Protein AF-A0A928PBD3-F1 (afdb_monomer_lite)

Radius of gyration: 13.29 Å; chains: 1; bounding box: 26×31×30 Å

Secondary structure (DSSP, 8-state):
-EEEEEEE---HHHH-HHHHTT-TT-HHHHHHHHHTTSTTEEEEEEETTSGGGG--HHHHHT-SEEEEE-SS-GGGS-HHHHHHHHHHHHTT-EEEE-

Structure (mmCIF, N/CA/C/O backbone):
data_AF-A0A928PBD3-F1
#
_entry.id   AF-A0A928PBD3-F1
#
loop_
_atom_site.group_PDB
_atom_site.id
_atom_site.type_symbol
_atom_site.label_atom_id
_atom_site.label_alt_id
_atom_site.label_comp_id
_atom_site.label_asym_id
_atom_site.label_entity_id
_atom_site.label_seq_id
_atom_site.pdbx_PDB_ins_code
_atom_site.Cartn_x
_atom_site.Cartn_y
_atom_site.Cartn_z
_atom_site.occupancy
_atom_site.B_iso_or_equiv
_atom_site.auth_seq_id
_atom_site.auth_comp_id
_atom_site.auth_asym_id
_atom_site.auth_atom_id
_atom_site.pdbx_PDB_model_num
ATOM 1 N N . MET A 1 1 ? -8.899 5.174 15.839 1.00 91.00 1 MET A N 1
ATOM 2 C CA . MET A 1 1 ? -7.800 5.363 14.887 1.00 91.00 1 MET A CA 1
ATOM 3 C C . MET A 1 1 ? -7.996 4.348 13.783 1.00 91.00 1 MET A C 1
ATOM 5 O O . MET A 1 1 ? -7.981 3.163 14.093 1.00 91.00 1 MET A O 1
ATOM 9 N N . ILE A 1 2 ? -8.296 4.797 12.568 1.00 98.38 2 ILE A N 1
ATOM 10 C CA . ILE A 1 2 ? -8.384 3.956 11.373 1.00 98.38 2 ILE A CA 1
ATOM 11 C C . ILE A 1 2 ? -6.962 3.771 10.849 1.00 98.38 2 ILE A C 1
ATOM 13 O O . ILE A 1 2 ? -6.255 4.751 10.633 1.00 98.38 2 ILE A O 1
ATOM 17 N N . ARG A 1 3 ? -6.533 2.526 10.665 1.00 98.81 3 ARG A N 1
ATOM 18 C CA . ARG A 1 3 ? -5.187 2.175 10.205 1.00 98.81 3 ARG A CA 1
ATOM 19 C C . ARG A 1 3 ? -5.219 1.975 8.698 1.00 98.81 3 ARG A C 1
ATOM 21 O O . ARG A 1 3 ? -5.836 1.031 8.206 1.00 98.81 3 ARG A O 1
ATOM 28 N N . VAL A 1 4 ? -4.578 2.873 7.967 1.00 98.88 4 VAL A N 1
ATOM 29 C CA . VAL A 1 4 ? -4.566 2.882 6.505 1.00 98.88 4 VAL A CA 1
ATOM 30 C C . VAL A 1 4 ? -3.201 2.442 5.999 1.00 98.88 4 VAL A C 1
ATOM 32 O O . VAL A 1 4 ? -2.175 2.990 6.401 1.00 98.88 4 VAL A O 1
ATOM 35 N N . LEU A 1 5 ? -3.189 1.483 5.079 1.00 98.88 5 LEU A N 1
ATOM 36 C CA . LEU A 1 5 ? -2.006 1.133 4.305 1.00 98.88 5 LEU A CA 1
ATOM 37 C C . LEU A 1 5 ? -2.133 1.715 2.898 1.00 98.88 5 LEU A C 1
ATOM 39 O O . LEU A 1 5 ? -3.027 1.330 2.149 1.00 98.88 5 LEU A O 1
ATOM 43 N N . VAL A 1 6 ? -1.229 2.615 2.520 1.00 98.88 6 VAL A N 1
ATOM 44 C CA . VAL A 1 6 ? -1.145 3.140 1.153 1.00 98.88 6 VAL A CA 1
ATOM 45 C C . VAL A 1 6 ? -0.078 2.363 0.391 1.00 98.88 6 VAL A C 1
ATOM 47 O O . VAL A 1 6 ? 1.119 2.527 0.629 1.00 98.88 6 VAL A O 1
ATOM 50 N N . TRP A 1 7 ? -0.518 1.503 -0.522 1.00 98.81 7 TRP A N 1
ATOM 51 C CA . TRP A 1 7 ? 0.336 0.706 -1.390 1.00 98.81 7 TRP A CA 1
ATOM 52 C C . TRP A 1 7 ? 0.501 1.372 -2.759 1.00 98.81 7 TRP A C 1
ATOM 54 O O . TRP A 1 7 ? -0.484 1.725 -3.414 1.00 98.81 7 TRP A O 1
ATOM 64 N N . ASN A 1 8 ? 1.744 1.526 -3.208 1.00 98.81 8 ASN A N 1
ATOM 65 C CA . ASN A 1 8 ? 2.077 2.118 -4.503 1.00 98.81 8 ASN A CA 1
ATOM 66 C C . ASN A 1 8 ? 3.059 1.240 -5.280 1.00 98.81 8 ASN A C 1
ATOM 68 O O . ASN A 1 8 ? 4.063 0.785 -4.742 1.00 98.81 8 ASN A O 1
ATOM 72 N N . GLU A 1 9 ? 2.834 1.078 -6.582 1.00 98.56 9 GLU A N 1
ATOM 73 C CA . GLU A 1 9 ? 3.802 0.432 -7.474 1.00 98.56 9 GLU A CA 1
ATOM 74 C C . GLU A 1 9 ? 5.180 1.123 -7.423 1.00 98.56 9 GLU A C 1
ATOM 76 O O . GLU A 1 9 ? 6.205 0.450 -7.453 1.00 98.56 9 GLU A O 1
ATOM 81 N N . PHE A 1 10 ? 5.206 2.456 -7.287 1.00 98.44 10 PHE A N 1
ATOM 82 C CA . PHE A 1 10 ? 6.401 3.289 -7.079 1.00 98.44 10 PHE A CA 1
ATOM 83 C C . PHE A 1 10 ? 7.520 3.115 -8.126 1.00 98.44 10 PHE A C 1
ATOM 85 O O . PHE A 1 10 ? 8.710 3.258 -7.832 1.00 98.44 10 PHE A O 1
ATOM 92 N N . MET A 1 11 ? 7.148 2.809 -9.372 1.00 98.00 11 MET A N 1
ATOM 93 C CA . MET A 1 11 ? 8.102 2.600 -10.467 1.00 98.00 11 MET A CA 1
ATOM 94 C C . MET A 1 11 ? 8.247 3.793 -11.401 1.00 98.00 11 MET A C 1
ATOM 96 O O . MET A 1 11 ? 9.352 4.055 -11.890 1.00 98.00 11 MET A O 1
ATOM 100 N N . HIS A 1 12 ? 7.174 4.546 -11.658 1.00 97.88 12 HIS A N 1
ATOM 101 C CA . HIS A 1 12 ? 7.267 5.732 -12.518 1.00 97.88 12 HIS A CA 1
ATOM 102 C C . HIS A 1 12 ? 8.110 6.812 -11.848 1.00 97.88 12 HIS A C 1
ATOM 104 O O . HIS A 1 12 ? 8.974 7.389 -12.497 1.00 97.88 12 HIS A O 1
ATOM 110 N N . GLU A 1 13 ? 7.931 7.027 -10.548 1.00 97.75 13 GLU A N 1
ATOM 111 C CA . GLU A 1 13 ? 8.659 8.034 -9.769 1.00 97.75 13 GLU A CA 1
ATOM 112 C C . GLU A 1 13 ? 10.160 7.717 -9.655 1.00 97.75 13 GLU A C 1
ATOM 114 O O . GLU A 1 13 ? 10.982 8.620 -9.524 1.00 97.75 13 GLU A O 1
ATOM 119 N N . LYS A 1 14 ? 10.551 6.440 -9.778 1.00 96.00 14 LYS A N 1
ATOM 120 C CA . LYS A 1 14 ? 11.963 6.021 -9.807 1.00 96.00 14 LYS A CA 1
ATOM 121 C C . LYS A 1 14 ? 12.606 6.126 -11.189 1.00 96.00 14 LYS A C 1
ATOM 123 O O . LYS A 1 14 ? 13.824 6.264 -11.280 1.00 96.00 14 LYS A O 1
ATOM 128 N N . THR A 1 15 ? 11.822 6.004 -12.261 1.00 96.88 15 THR A N 1
ATOM 129 C CA . THR A 1 15 ? 12.347 5.810 -13.628 1.00 96.88 15 THR A CA 1
ATOM 130 C C . THR A 1 15 ? 12.073 6.972 -14.580 1.00 96.88 15 THR A C 1
ATOM 132 O O . THR A 1 15 ? 12.719 7.062 -15.625 1.00 96.88 15 THR A O 1
ATOM 135 N N . LYS A 1 16 ? 11.145 7.875 -14.245 1.00 97.38 16 LYS A N 1
ATOM 136 C CA . LYS A 1 16 ? 10.760 9.025 -15.071 1.00 97.38 16 LYS A CA 1
ATOM 137 C C . LYS A 1 16 ? 10.948 10.324 -14.303 1.00 97.38 16 LYS A C 1
ATOM 139 O O . LYS A 1 16 ? 10.173 10.632 -13.400 1.00 97.38 16 LYS A O 1
ATOM 144 N N . GLU A 1 17 ? 11.914 11.127 -14.740 1.00 97.44 17 GLU A N 1
ATOM 145 C CA . GLU A 1 17 ? 12.258 12.390 -14.076 1.00 97.44 17 GLU A CA 1
ATOM 146 C C . GLU A 1 17 ? 11.054 13.332 -13.951 1.00 97.44 17 GLU A C 1
ATOM 148 O O . GLU A 1 17 ? 10.773 13.827 -12.870 1.00 97.44 17 GLU A O 1
ATOM 153 N N . THR A 1 18 ? 10.249 13.473 -15.007 1.00 98.06 18 THR A N 1
ATOM 154 C CA . THR A 1 18 ? 9.055 14.337 -14.987 1.00 98.06 18 THR A CA 1
ATOM 155 C C . THR A 1 18 ? 7.996 13.898 -13.974 1.00 98.06 18 THR A C 1
ATOM 157 O O . THR A 1 18 ? 7.176 14.707 -13.558 1.00 98.06 18 THR A O 1
ATOM 160 N N . VAL A 1 19 ? 7.951 12.610 -13.613 1.00 97.88 19 VAL A N 1
ATOM 161 C CA . VAL A 1 19 ? 7.031 12.108 -12.580 1.00 97.88 19 VAL A CA 1
ATOM 162 C C . VAL A 1 19 ? 7.635 12.343 -11.200 1.00 97.88 19 VAL A C 1
ATOM 164 O O . VAL A 1 19 ? 6.935 12.817 -10.310 1.00 97.88 19 VAL A O 1
ATOM 167 N N . LYS A 1 20 ? 8.9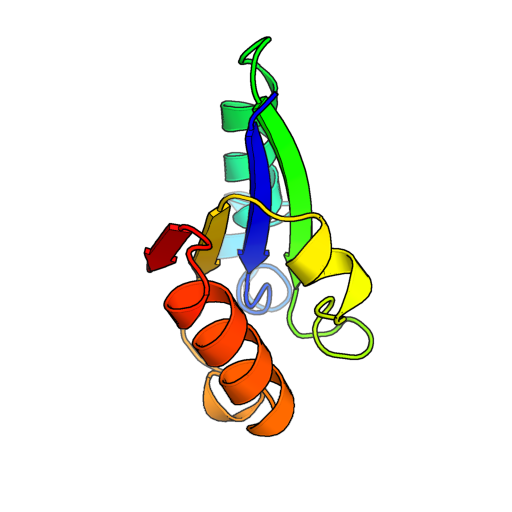36 12.083 -11.041 1.00 97.75 20 LYS A N 1
ATOM 168 C CA . LYS A 1 20 ? 9.684 12.371 -9.814 1.00 97.75 20 LYS A CA 1
ATOM 169 C C . LYS A 1 20 ? 9.646 13.854 -9.435 1.00 97.75 20 LYS A C 1
ATOM 171 O O . LYS A 1 20 ? 9.540 14.177 -8.263 1.00 97.75 20 LYS A O 1
ATOM 176 N N . GLU A 1 21 ? 9.682 14.759 -10.411 1.00 98.19 21 GLU A N 1
ATOM 177 C CA . GLU A 1 21 ? 9.533 16.203 -10.180 1.00 98.19 21 GLU A CA 1
ATOM 178 C C . GLU A 1 21 ? 8.191 16.563 -9.517 1.00 98.19 21 GLU A C 1
ATOM 180 O O . GLU A 1 21 ? 8.122 17.533 -8.765 1.00 98.19 21 GLU A O 1
ATOM 185 N N . ILE A 1 22 ? 7.133 15.786 -9.776 1.00 98.44 22 ILE A N 1
ATOM 186 C CA . ILE A 1 22 ? 5.798 15.986 -9.192 1.00 98.44 22 ILE A CA 1
ATOM 187 C C . ILE A 1 22 ? 5.671 15.240 -7.856 1.00 98.44 22 ILE A C 1
ATOM 189 O O . ILE A 1 22 ? 5.156 15.795 -6.889 1.00 98.44 22 ILE A O 1
ATOM 193 N N . TYR A 1 23 ? 6.144 13.994 -7.804 1.00 98.38 23 TYR A N 1
ATOM 194 C CA . TYR A 1 23 ? 6.087 13.109 -6.640 1.00 98.38 23 TYR A CA 1
ATOM 195 C C . TYR A 1 23 ? 7.500 12.637 -6.268 1.00 98.38 23 TYR A C 1
ATOM 197 O 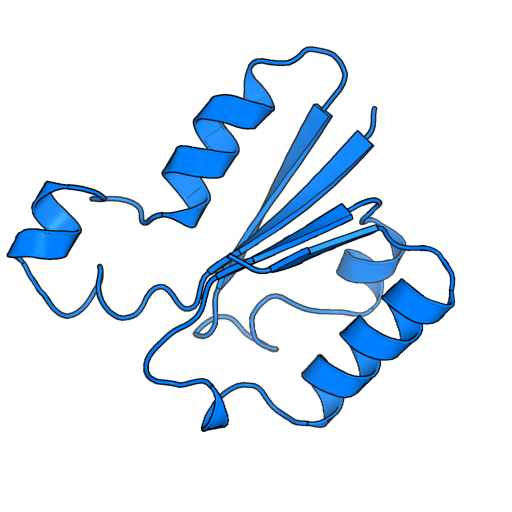O . TYR A 1 23 ? 7.865 11.499 -6.580 1.00 98.38 23 TYR A O 1
ATOM 205 N N . PRO A 1 24 ? 8.312 13.490 -5.615 1.00 97.56 24 PRO A N 1
ATOM 206 C CA . PRO A 1 24 ? 9.723 13.194 -5.348 1.00 97.56 24 PRO A CA 1
ATOM 207 C C . PRO A 1 24 ? 9.914 11.980 -4.441 1.00 97.56 24 PRO A C 1
ATOM 209 O O . PRO A 1 24 ? 10.844 11.200 -4.654 1.00 97.56 24 PRO A O 1
ATOM 212 N N . ASP A 1 25 ? 8.992 11.798 -3.498 1.00 97.62 25 ASP A N 1
ATOM 213 C CA . ASP A 1 25 ? 8.972 10.688 -2.544 1.00 97.62 25 ASP A CA 1
ATOM 214 C C . ASP A 1 25 ? 7.926 9.617 -2.918 1.00 97.62 25 ASP A C 1
ATOM 216 O O . ASP A 1 25 ? 7.803 8.591 -2.258 1.00 97.62 25 ASP A O 1
ATOM 220 N N . GLY A 1 26 ? 7.205 9.816 -4.030 1.00 98.25 26 GLY A N 1
ATOM 221 C CA . GLY A 1 26 ? 6.185 8.904 -4.547 1.00 98.25 26 GLY A CA 1
ATOM 222 C C . GLY A 1 26 ? 4.739 9.277 -4.210 1.00 98.25 26 GLY A C 1
ATOM 223 O O . GLY A 1 26 ? 4.458 10.037 -3.285 1.00 98.25 26 GLY A O 1
ATOM 224 N N . ILE A 1 27 ? 3.794 8.714 -4.972 1.00 98.69 27 ILE A N 1
ATOM 225 C CA . ILE A 1 27 ? 2.353 8.994 -4.811 1.00 98.69 27 ILE A CA 1
ATOM 226 C C . ILE A 1 27 ? 1.849 8.548 -3.428 1.00 98.69 27 ILE A C 1
ATOM 228 O O . ILE A 1 27 ? 1.097 9.276 -2.782 1.00 98.69 27 ILE A O 1
ATOM 232 N N . HIS A 1 28 ? 2.290 7.375 -2.959 1.00 98.69 28 HIS A N 1
ATOM 233 C CA . HIS A 1 28 ? 2.008 6.871 -1.608 1.00 98.69 28 HIS A CA 1
ATOM 234 C C . HIS A 1 28 ? 2.312 7.878 -0.496 1.00 98.69 28 HIS A C 1
ATOM 236 O O . HIS A 1 28 ? 1.463 8.065 0.370 1.00 98.69 28 HIS A O 1
ATOM 242 N N . GLU A 1 29 ? 3.467 8.546 -0.532 1.00 98.69 29 GLU A N 1
ATOM 243 C CA . GLU A 1 29 ? 3.841 9.530 0.489 1.00 98.69 29 GLU A CA 1
ATOM 244 C C . GLU A 1 29 ? 2.978 10.793 0.404 1.00 98.69 29 GLU A C 1
ATOM 246 O O . GLU A 1 29 ? 2.535 11.300 1.429 1.00 98.69 29 GLU A O 1
ATOM 251 N N . ALA A 1 30 ? 2.628 11.254 -0.801 1.00 98.62 30 ALA A N 1
ATOM 252 C CA . ALA A 1 30 ? 1.713 12.389 -0.958 1.00 98.62 30 ALA A CA 1
ATOM 253 C C . ALA A 1 30 ? 0.311 12.097 -0.386 1.00 98.62 30 ALA A C 1
ATOM 25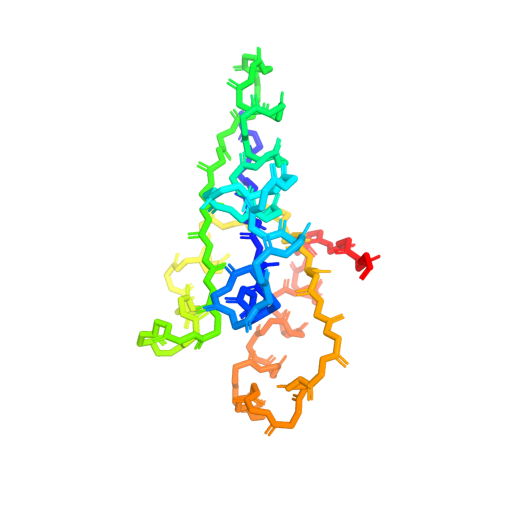5 O O . ALA A 1 30 ? -0.300 12.954 0.257 1.00 98.62 30 ALA A O 1
ATOM 256 N N . ILE A 1 31 ? -0.203 10.880 -0.595 1.00 98.69 31 ILE A N 1
ATOM 257 C CA . ILE A 1 31 ? -1.474 10.435 -0.005 1.00 98.69 31 ILE A CA 1
ATOM 258 C C . ILE A 1 31 ? -1.328 10.284 1.514 1.00 98.69 31 ILE A C 1
ATOM 260 O O . ILE A 1 31 ? -2.203 10.733 2.257 1.00 98.69 31 ILE A O 1
ATOM 264 N N . ALA A 1 32 ? -0.233 9.685 1.985 1.00 98.62 32 ALA A N 1
ATOM 265 C CA . ALA A 1 32 ? 0.012 9.476 3.406 1.00 98.62 32 ALA A CA 1
ATOM 266 C C . ALA A 1 32 ? 0.167 10.792 4.177 1.00 98.62 32 ALA A C 1
ATOM 268 O O . ALA A 1 32 ? -0.398 10.920 5.258 1.00 98.62 32 ALA A O 1
ATOM 269 N N . GLU A 1 33 ? 0.843 11.796 3.611 1.00 98.50 33 GLU A N 1
ATOM 270 C CA . GLU A 1 33 ? 0.973 13.128 4.210 1.00 98.50 33 GLU A CA 1
ATOM 271 C C . GLU A 1 33 ? -0.383 13.835 4.321 1.00 98.50 33 GLU A C 1
ATOM 273 O O . GLU A 1 33 ? -0.648 14.543 5.292 1.00 98.50 33 GLU A O 1
ATOM 278 N N . PHE A 1 34 ? -1.256 13.663 3.326 1.00 98.50 34 PHE A N 1
ATOM 279 C CA . PHE A 1 34 ? -2.607 14.212 3.376 1.00 98.50 34 PHE A CA 1
ATOM 280 C C . PHE A 1 34 ? -3.450 13.530 4.458 1.00 98.50 34 PHE A C 1
ATOM 282 O O . PHE A 1 34 ? -4.006 14.217 5.310 1.00 98.50 34 PHE A O 1
ATOM 289 N N . LEU A 1 35 ? -3.512 12.196 4.450 1.00 98.44 35 LEU A N 1
ATOM 290 C CA . LEU A 1 35 ? -4.322 11.421 5.395 1.00 98.44 35 LEU A CA 1
ATOM 291 C C . LEU A 1 35 ? -3.797 11.508 6.834 1.00 98.44 35 LEU A C 1
ATOM 293 O O . LEU A 1 35 ? -4.586 11.577 7.767 1.00 98.44 35 LEU A O 1
ATOM 297 N N . GLY A 1 36 ? -2.477 11.555 7.023 1.00 97.69 36 GLY A N 1
ATOM 298 C CA . GLY A 1 36 ? -1.839 11.638 8.339 1.00 97.69 36 GLY A CA 1
ATOM 299 C C . GLY A 1 36 ? -2.022 12.980 9.056 1.00 97.69 36 GLY A C 1
ATOM 300 O O . GLY A 1 36 ? -1.542 13.133 10.176 1.00 97.69 36 GLY A O 1
ATOM 301 N N . LYS A 1 37 ? -2.688 13.961 8.428 1.00 98.12 37 LYS A N 1
ATOM 302 C CA . LYS A 1 37 ? -3.117 15.212 9.078 1.00 98.12 37 LYS A CA 1
ATOM 303 C C . LYS A 1 37 ? -4.404 15.043 9.884 1.00 98.12 37 LYS A C 1
ATOM 305 O O . LYS A 1 37 ? -4.709 15.918 10.690 1.00 98.12 37 LYS A O 1
ATOM 310 N N . GLU A 1 38 ? -5.145 13.962 9.661 1.00 98.19 38 GLU A N 1
ATOM 311 C CA . GLU A 1 38 ? -6.374 13.666 10.388 1.00 98.19 38 GLU A CA 1
ATOM 312 C C . GLU A 1 38 ? -6.051 12.946 11.704 1.00 98.19 38 GLU A C 1
ATOM 314 O O . GLU A 1 38 ? -5.376 11.917 11.720 1.00 98.19 38 GLU A O 1
ATOM 319 N N . ASP A 1 39 ? -6.556 13.474 12.822 1.00 97.19 39 ASP A N 1
ATOM 320 C CA . ASP A 1 39 ? -6.248 12.975 14.173 1.00 97.19 39 ASP A CA 1
ATOM 321 C C . ASP A 1 39 ? -6.763 11.548 14.441 1.00 97.19 39 ASP A C 1
ATOM 323 O O . ASP A 1 39 ? -6.392 10.927 15.440 1.00 97.19 39 ASP A O 1
ATOM 327 N N . ASP A 1 40 ? -7.661 11.035 13.600 1.00 98.06 40 ASP A N 1
ATOM 328 C CA . ASP A 1 40 ? -8.268 9.715 13.728 1.00 98.06 40 ASP A CA 1
ATOM 329 C C . ASP A 1 40 ? -7.768 8.695 12.691 1.00 98.06 40 ASP A C 1
ATOM 331 O O . ASP A 1 40 ? -8.279 7.567 12.682 1.00 98.06 40 ASP A O 1
ATOM 335 N N . ILE A 1 41 ? -6.733 9.029 11.908 1.00 98.62 41 ILE A N 1
ATOM 336 C CA . ILE A 1 41 ? -6.106 8.144 10.918 1.00 98.62 41 ILE A CA 1
ATOM 337 C C . ILE A 1 41 ? -4.620 7.912 11.240 1.00 98.62 41 ILE A C 1
ATOM 339 O O . ILE A 1 41 ? -3.832 8.838 11.400 1.00 98.62 41 ILE A O 1
ATOM 343 N N . GLU A 1 42 ? -4.210 6.644 11.266 1.00 98.50 42 GLU A N 1
ATOM 344 C CA . GLU A 1 42 ? -2.803 6.233 11.277 1.00 98.50 42 GLU A CA 1
ATOM 345 C C . GLU A 1 42 ? -2.449 5.669 9.901 1.00 98.50 42 GLU A C 1
ATOM 347 O O . GLU A 1 42 ? -3.126 4.759 9.422 1.00 98.50 42 GLU A O 1
ATOM 352 N N . VAL A 1 43 ? -1.390 6.176 9.267 1.00 98.56 43 VAL A N 1
ATOM 353 C CA . VAL A 1 43 ? -1.010 5.764 7.909 1.00 98.56 43 VAL A CA 1
ATOM 354 C C . VAL A 1 43 ? 0.338 5.057 7.901 1.00 98.56 43 VAL A C 1
ATOM 356 O O . VAL A 1 43 ? 1.299 5.504 8.526 1.00 98.56 43 VAL A O 1
ATOM 359 N N . LYS A 1 44 ? 0.419 3.969 7.137 1.00 98.50 44 LYS A N 1
ATOM 360 C CA . LYS A 1 44 ? 1.667 3.329 6.716 1.00 98.50 44 LYS A CA 1
ATOM 361 C C . LYS A 1 44 ? 1.720 3.279 5.200 1.00 98.50 44 LYS A C 1
ATOM 363 O O . LYS A 1 44 ? 0.684 3.266 4.535 1.00 98.50 44 LYS A O 1
ATOM 368 N N . THR A 1 45 ? 2.926 3.195 4.659 1.00 98.81 45 THR A N 1
ATOM 369 C CA . THR A 1 45 ? 3.139 3.040 3.225 1.00 98.81 45 THR A CA 1
ATOM 370 C C . THR A 1 45 ? 3.873 1.741 2.910 1.00 98.81 45 THR A C 1
ATOM 372 O O . THR A 1 45 ? 4.645 1.226 3.722 1.00 98.81 45 THR A O 1
ATOM 375 N N . ALA A 1 46 ? 3.588 1.187 1.735 1.00 98.56 46 ALA A N 1
ATOM 376 C CA . ALA A 1 46 ? 4.248 0.008 1.189 1.00 98.56 46 ALA A CA 1
ATOM 377 C C . ALA A 1 46 ? 4.393 0.148 -0.331 1.00 98.56 46 ALA A C 1
ATOM 379 O O . ALA A 1 46 ? 3.633 0.881 -0.969 1.00 98.56 46 ALA A O 1
ATOM 380 N N . TYR A 1 47 ? 5.368 -0.540 -0.923 1.00 98.56 47 TYR A N 1
ATOM 381 C CA . TYR A 1 47 ? 5.572 -0.498 -2.371 1.00 98.56 47 TYR A CA 1
ATOM 382 C C . TYR A 1 47 ? 6.172 -1.779 -2.946 1.00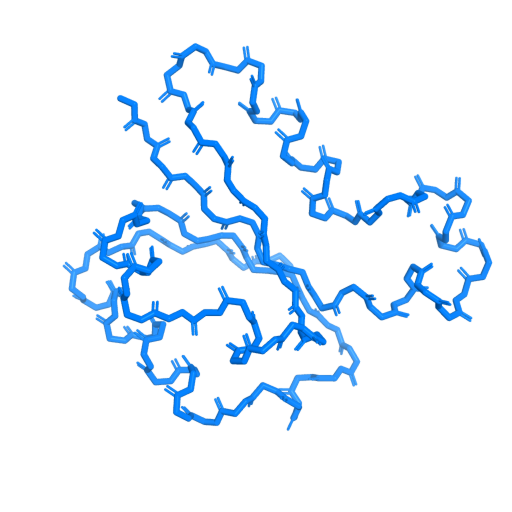 98.56 47 TYR A C 1
ATOM 384 O O . TYR A 1 47 ? 6.779 -2.584 -2.241 1.00 98.56 47 TYR A O 1
ATOM 392 N N . LEU A 1 48 ? 6.006 -1.944 -4.262 1.00 98.44 48 LEU A N 1
ATOM 393 C CA . LEU A 1 48 ? 6.290 -3.179 -4.999 1.00 98.44 48 LEU A CA 1
ATOM 394 C C . LEU A 1 48 ? 7.687 -3.767 -4.744 1.00 98.44 48 LEU A C 1
ATOM 396 O O . LEU A 1 48 ? 7.805 -4.966 -4.515 1.00 98.44 48 LEU A O 1
ATOM 400 N N . ASP A 1 49 ? 8.724 -2.928 -4.761 1.00 97.19 49 ASP A N 1
ATOM 401 C CA . ASP A 1 49 ? 10.126 -3.362 -4.643 1.00 97.19 49 ASP A CA 1
ATOM 402 C C . ASP A 1 49 ? 10.565 -3.727 -3.211 1.00 97.19 49 ASP A C 1
ATOM 404 O O . ASP A 1 49 ? 11.723 -4.093 -2.997 1.00 97.19 49 ASP A O 1
ATOM 408 N N . GLN A 1 50 ? 9.695 -3.588 -2.208 1.00 98.12 50 GLN A N 1
ATOM 409 C CA . GLN A 1 50 ? 10.000 -4.065 -0.858 1.00 98.12 50 GLN A CA 1
ATOM 410 C C . GLN A 1 50 ? 9.930 -5.591 -0.794 1.00 98.12 50 GLN A C 1
ATOM 412 O O . GLN A 1 50 ? 9.288 -6.250 -1.613 1.00 98.12 50 GLN A O 1
ATOM 417 N N . GLU A 1 51 ? 10.558 -6.166 0.232 1.00 97.56 51 GLU A N 1
ATOM 418 C CA . GLU A 1 51 ? 10.369 -7.579 0.549 1.00 97.56 51 GLU A CA 1
ATOM 419 C C . GLU A 1 51 ? 8.870 -7.884 0.703 1.00 97.56 51 GLU A C 1
ATOM 421 O O . GLU A 1 51 ? 8.141 -7.134 1.356 1.00 97.56 51 GLU A O 1
ATOM 426 N N . ASN A 1 52 ? 8.402 -8.955 0.054 1.00 96.94 52 ASN A N 1
ATOM 427 C CA . ASN A 1 52 ? 6.984 -9.329 -0.020 1.00 96.94 52 ASN A CA 1
ATOM 428 C C . ASN A 1 52 ? 6.062 -8.199 -0.529 1.00 96.94 52 ASN A C 1
ATOM 430 O O . ASN A 1 52 ? 4.902 -8.113 -0.134 1.00 96.94 52 ASN A O 1
ATOM 434 N N . CYS A 1 53 ? 6.577 -7.288 -1.363 1.00 98.06 53 CYS A N 1
ATOM 435 C CA . CYS A 1 53 ? 5.872 -6.081 -1.809 1.00 98.06 53 CYS A CA 1
ATOM 436 C C . CYS A 1 53 ? 5.399 -5.182 -0.650 1.00 98.06 53 CYS A C 1
ATOM 438 O O . CYS A 1 53 ? 4.420 -4.452 -0.795 1.00 98.06 53 CYS A O 1
ATOM 440 N N . GLY A 1 54 ? 6.041 -5.278 0.520 1.00 97.94 54 GLY A N 1
ATOM 441 C CA . GLY A 1 54 ? 5.632 -4.582 1.742 1.00 97.94 54 GLY A CA 1
ATOM 442 C C . GLY A 1 54 ? 4.350 -5.135 2.376 1.00 97.94 54 GLY A C 1
ATOM 443 O O . GLY A 1 54 ? 3.818 -4.533 3.307 1.00 97.94 54 GLY A O 1
ATOM 444 N N . ILE A 1 55 ? 3.854 -6.278 1.895 1.00 98.31 55 ILE A N 1
ATOM 445 C CA . ILE A 1 55 ? 2.646 -6.934 2.387 1.00 98.31 55 ILE A CA 1
ATOM 446 C C . ILE A 1 55 ? 3.029 -8.210 3.133 1.00 98.31 55 ILE A C 1
ATOM 448 O O . ILE A 1 55 ? 3.553 -9.166 2.567 1.00 98.31 55 ILE A O 1
ATOM 452 N N . THR A 1 56 ? 2.711 -8.245 4.422 1.00 98.06 56 THR A N 1
ATOM 453 C CA . THR A 1 56 ? 2.757 -9.464 5.235 1.00 98.06 56 THR A CA 1
ATOM 454 C C . THR A 1 56 ? 1.422 -9.666 5.929 1.00 98.06 56 THR A C 1
ATOM 456 O O . THR A 1 56 ? 0.586 -8.759 5.980 1.00 98.06 56 THR A O 1
ATOM 459 N N . LYS A 1 57 ? 1.214 -10.854 6.503 1.00 96.94 57 LYS A N 1
ATOM 460 C CA . LYS A 1 57 ? -0.008 -11.134 7.255 1.00 96.94 57 LYS A CA 1
ATOM 461 C C . LYS A 1 57 ? -0.150 -10.179 8.441 1.00 96.94 57 LYS A C 1
ATOM 463 O O . LYS A 1 57 ? -1.234 -9.678 8.684 1.00 96.94 57 LYS A O 1
ATOM 468 N N . GLU A 1 58 ? 0.941 -9.875 9.136 1.00 97.75 58 GLU A N 1
ATOM 469 C CA . GLU A 1 58 ? 0.949 -8.962 10.281 1.00 97.75 58 GLU A CA 1
ATOM 470 C C . GLU A 1 58 ? 0.562 -7.534 9.879 1.00 97.75 58 GLU A C 1
ATOM 472 O O . GLU A 1 58 ? -0.149 -6.849 10.618 1.00 97.75 58 GLU A O 1
ATOM 477 N N . ILE A 1 59 ? 1.006 -7.082 8.701 1.00 98.06 59 ILE A N 1
ATOM 478 C CA . ILE A 1 59 ? 0.608 -5.782 8.154 1.00 98.06 59 ILE A CA 1
ATOM 479 C C . ILE A 1 59 ? -0.888 -5.780 7.833 1.00 98.06 59 ILE A C 1
ATOM 481 O O . ILE A 1 59 ? -1.590 -4.868 8.266 1.00 98.06 59 ILE A O 1
ATOM 485 N N . LEU A 1 60 ? -1.399 -6.808 7.151 1.00 98.44 60 LEU A N 1
ATOM 486 C CA . LEU A 1 60 ? -2.825 -6.905 6.818 1.00 98.44 60 LEU A CA 1
ATOM 487 C C . LEU A 1 60 ? -3.713 -7.040 8.066 1.00 98.44 60 LEU A C 1
ATOM 489 O O . LEU A 1 60 ? -4.697 -6.322 8.183 1.00 98.44 60 LEU A O 1
ATOM 493 N N . ASP A 1 61 ? -3.323 -7.855 9.051 1.00 97.81 61 ASP A N 1
ATOM 494 C CA . ASP A 1 61 ? -4.024 -8.000 10.339 1.00 97.81 61 ASP A CA 1
ATOM 495 C C . ASP A 1 61 ? -4.087 -6.669 11.122 1.00 97.81 61 ASP A C 1
ATOM 497 O O . ASP A 1 61 ? -4.929 -6.476 12.006 1.00 97.81 61 ASP A O 1
ATOM 501 N N . THR A 1 62 ? -3.170 -5.742 10.821 1.00 97.88 62 THR A N 1
ATOM 502 C CA . THR A 1 62 ? -3.112 -4.409 11.428 1.00 97.88 62 THR A CA 1
ATOM 503 C C . THR A 1 62 ? -3.560 -3.275 10.506 1.00 97.88 62 THR A C 1
ATOM 505 O O . THR A 1 62 ? -3.367 -2.111 10.852 1.00 97.88 62 THR A O 1
ATOM 508 N N . THR A 1 63 ? -4.206 -3.599 9.386 1.00 98.75 63 THR A N 1
ATOM 509 C CA . THR A 1 63 ? -4.731 -2.638 8.412 1.00 98.75 63 THR A CA 1
ATOM 510 C C . THR A 1 63 ? -6.256 -2.687 8.410 1.00 98.75 63 THR A C 1
ATOM 512 O O . THR A 1 63 ? -6.851 -3.748 8.266 1.00 98.75 63 THR A O 1
ATOM 515 N N . ASP A 1 64 ? -6.898 -1.531 8.562 1.00 98.88 64 ASP A N 1
ATOM 516 C CA . ASP A 1 64 ? -8.354 -1.402 8.451 1.00 98.88 64 ASP A CA 1
ATOM 517 C C . ASP A 1 64 ? -8.773 -1.093 7.005 1.00 98.88 64 ASP A C 1
ATOM 519 O O . ASP A 1 64 ? -9.810 -1.570 6.542 1.00 98.88 64 ASP A O 1
ATOM 523 N N . VAL A 1 65 ? -7.961 -0.314 6.277 1.00 98.88 65 VAL A N 1
ATOM 524 C CA . VAL A 1 65 ? -8.181 0.024 4.862 1.00 98.88 65 VAL A CA 1
ATOM 525 C C . VAL A 1 65 ? -6.869 -0.035 4.086 1.00 98.88 65 VAL A C 1
ATOM 527 O O . VAL A 1 65 ? -5.892 0.602 4.477 1.00 98.88 65 VAL A O 1
ATOM 530 N N . ILE A 1 66 ? -6.860 -0.730 2.949 1.00 98.88 66 ILE A N 1
ATOM 531 C CA . ILE A 1 66 ? -5.782 -0.639 1.959 1.00 98.88 66 ILE A CA 1
ATOM 532 C C . ILE A 1 66 ? -6.177 0.308 0.817 1.00 98.88 66 ILE A C 1
ATOM 534 O O . ILE A 1 66 ? -7.280 0.234 0.273 1.00 98.88 66 ILE A O 1
ATOM 538 N N . ILE A 1 67 ? -5.267 1.201 0.439 1.00 98.94 67 ILE A N 1
ATOM 539 C CA . ILE A 1 67 ? -5.354 2.023 -0.771 1.00 98.94 67 ILE A CA 1
ATOM 540 C C . ILE A 1 67 ? -4.310 1.494 -1.745 1.00 98.94 67 ILE A C 1
ATOM 542 O O . ILE A 1 67 ? -3.150 1.355 -1.370 1.00 98.94 67 ILE A O 1
ATOM 546 N N . TRP A 1 68 ? -4.707 1.189 -2.977 1.00 98.88 68 TRP A N 1
ATOM 547 C CA . TRP A 1 68 ? -3.855 0.526 -3.959 1.00 98.88 68 TRP A CA 1
ATOM 548 C C . TRP A 1 68 ? -3.735 1.349 -5.237 1.00 98.88 68 TRP A C 1
ATOM 550 O O . TRP A 1 68 ? -4.734 1.570 -5.922 1.00 98.88 68 TRP A O 1
ATOM 560 N N . TRP A 1 69 ? -2.508 1.734 -5.593 1.00 98.81 69 TRP A N 1
ATOM 561 C CA . TRP A 1 69 ? -2.185 2.333 -6.888 1.00 98.81 69 TRP A CA 1
ATOM 562 C C . TRP A 1 69 ? -1.172 1.475 -7.654 1.00 98.81 69 TRP A C 1
ATOM 564 O O . TRP A 1 69 ? -0.121 1.110 -7.122 1.00 98.81 69 TRP A O 1
ATOM 574 N N . GLY A 1 70 ? -1.459 1.175 -8.922 1.00 97.94 70 GLY A N 1
ATOM 575 C CA . GLY A 1 70 ? -0.529 0.485 -9.820 1.00 97.94 70 GLY A CA 1
ATOM 576 C C . GLY A 1 70 ? -0.793 0.806 -11.287 1.00 97.94 70 GLY A C 1
ATOM 577 O O . GLY A 1 70 ? -1.844 1.348 -11.618 1.00 97.94 70 GLY A O 1
ATOM 578 N N . HIS A 1 71 ? 0.158 0.491 -12.172 1.00 98.12 71 HIS A N 1
ATOM 579 C CA . HIS A 1 71 ? 0.018 0.845 -13.584 1.00 98.12 71 HIS A CA 1
ATOM 580 C C . HIS A 1 71 ? 0.756 -0.087 -14.550 1.00 98.12 71 HIS A C 1
ATOM 582 O O . HIS A 1 71 ? 0.132 -0.640 -15.454 1.00 98.12 71 HIS A O 1
ATOM 588 N N . MET A 1 72 ? 2.084 -0.215 -14.442 1.00 97.38 72 MET A N 1
ATOM 589 C CA . MET A 1 72 ? 2.891 -0.860 -15.489 1.00 97.38 72 MET A CA 1
ATOM 590 C C . MET A 1 72 ? 3.473 -2.220 -15.106 1.00 97.38 72 MET A C 1
ATOM 592 O O . MET A 1 72 ? 3.919 -2.933 -16.002 1.00 97.38 72 MET A O 1
ATOM 596 N N . LEU A 1 73 ? 3.467 -2.583 -13.822 1.00 97.81 73 LEU A N 1
ATOM 597 C CA . LEU A 1 73 ? 4.056 -3.818 -13.296 1.00 97.81 73 LEU A CA 1
ATOM 598 C C . LEU A 1 73 ? 3.051 -4.638 -12.471 1.00 97.81 73 LEU A C 1
ATOM 600 O O . LEU A 1 73 ? 3.419 -5.274 -11.485 1.00 97.81 73 LEU A O 1
ATOM 604 N N . HIS A 1 74 ? 1.778 -4.670 -12.874 1.00 98.00 74 HIS A N 1
ATOM 605 C CA . HIS A 1 74 ? 0.773 -5.511 -12.210 1.00 98.00 74 HIS A CA 1
ATOM 606 C C . HIS A 1 74 ? 1.175 -6.995 -12.164 1.00 98.00 74 HIS A C 1
ATOM 608 O O . HIS A 1 74 ? 0.905 -7.667 -11.176 1.00 98.00 74 HIS A O 1
ATOM 614 N N . ASP A 1 75 ? 1.871 -7.491 -13.193 1.00 97.94 75 ASP A N 1
ATOM 615 C CA . ASP A 1 75 ? 2.375 -8.869 -13.272 1.00 97.94 75 ASP A CA 1
ATOM 616 C C . ASP A 1 75 ? 3.504 -9.175 -12.274 1.00 97.94 75 ASP A C 1
ATOM 618 O O . ASP A 1 75 ? 3.909 -10.328 -12.139 1.00 97.94 75 ASP A O 1
ATOM 622 N N . LYS A 1 76 ? 4.059 -8.152 -11.614 1.00 98.19 76 LYS A N 1
ATOM 623 C CA . LYS A 1 76 ? 5.131 -8.303 -10.622 1.00 98.19 76 LYS A CA 1
ATOM 624 C C . LYS A 1 76 ? 4.628 -8.473 -9.202 1.00 98.19 76 LYS A C 1
ATOM 626 O O . LYS A 1 76 ? 5.430 -8.817 -8.342 1.00 98.19 76 LYS A O 1
ATOM 631 N N . VAL A 1 77 ? 3.339 -8.260 -8.958 1.00 98.31 77 VAL A N 1
ATOM 632 C CA . VAL A 1 77 ? 2.719 -8.575 -7.672 1.00 98.31 77 VAL A CA 1
ATOM 633 C C . VAL A 1 77 ? 2.506 -10.091 -7.631 1.00 98.31 77 VAL A C 1
ATOM 635 O O . VAL A 1 77 ? 1.765 -10.598 -8.473 1.00 98.31 77 VAL A O 1
ATOM 638 N N . PRO A 1 78 ? 3.141 -10.833 -6.707 1.00 98.25 78 PRO A N 1
ATOM 639 C CA . PRO A 1 78 ? 2.970 -12.280 -6.644 1.00 98.25 78 PRO A CA 1
ATOM 640 C C . PRO A 1 78 ? 1.517 -12.669 -6.345 1.00 98.25 78 PRO A C 1
ATOM 642 O O . PRO A 1 78 ? 0.846 -12.016 -5.538 1.00 98.25 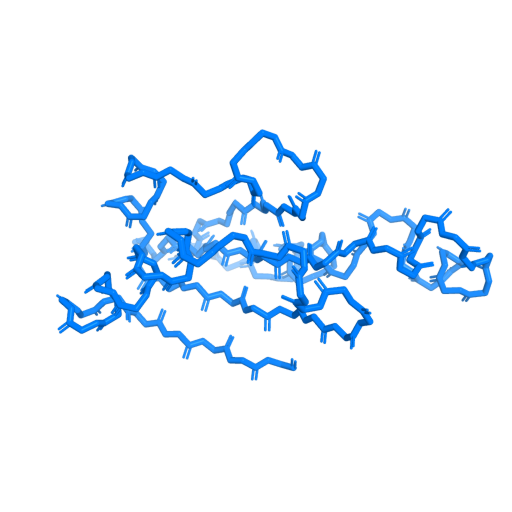78 PRO A O 1
ATOM 645 N N . ASP A 1 79 ? 1.041 -13.755 -6.958 1.00 98.50 79 ASP A N 1
ATOM 646 C CA . ASP A 1 79 ? -0.337 -14.238 -6.793 1.00 98.50 79 ASP A CA 1
ATOM 647 C C . ASP A 1 79 ? -0.670 -14.521 -5.320 1.00 98.50 79 ASP A C 1
ATOM 649 O O . ASP A 1 79 ? -1.792 -14.279 -4.876 1.00 98.50 79 ASP A O 1
ATOM 653 N N . GLU A 1 80 ? 0.303 -14.993 -4.535 1.00 98.19 80 GLU A N 1
ATOM 654 C CA . GLU A 1 80 ? 0.152 -15.218 -3.099 1.00 98.19 80 GLU A CA 1
ATOM 655 C C . GLU A 1 80 ? -0.119 -13.923 -2.320 1.00 98.19 80 GLU A C 1
ATOM 657 O O . GLU A 1 80 ? -0.958 -13.922 -1.419 1.00 98.19 80 GLU A O 1
ATOM 662 N N . ILE A 1 81 ? 0.507 -12.805 -2.702 1.00 98.38 81 ILE A N 1
ATOM 663 C CA . ILE A 1 81 ? 0.271 -11.495 -2.083 1.00 98.38 81 ILE A CA 1
ATOM 664 C C . ILE A 1 81 ? -1.117 -10.983 -2.468 1.00 98.38 81 ILE A C 1
ATOM 666 O O . ILE A 1 81 ? -1.881 -10.551 -1.603 1.00 98.38 81 ILE A O 1
ATOM 670 N N . ALA A 1 82 ? -1.484 -11.093 -3.747 1.00 98.25 82 ALA A N 1
ATOM 671 C CA . ALA A 1 82 ? -2.815 -10.718 -4.215 1.00 98.25 82 ALA A CA 1
ATOM 672 C C . ALA A 1 82 ? -3.918 -11.543 -3.525 1.00 98.25 82 ALA A C 1
ATOM 674 O O . ALA A 1 82 ? -4.949 -10.996 -3.127 1.00 98.25 82 ALA A O 1
ATOM 675 N N . ALA A 1 83 ? -3.694 -12.847 -3.328 1.00 98.56 83 ALA A N 1
ATOM 676 C CA . ALA A 1 83 ? -4.606 -13.723 -2.600 1.00 98.56 83 ALA A CA 1
ATOM 677 C C . ALA A 1 83 ? -4.738 -13.325 -1.122 1.00 98.56 83 ALA A C 1
ATOM 679 O O . ALA A 1 83 ? -5.859 -13.272 -0.622 1.00 98.56 83 ALA A O 1
ATOM 680 N N . MET A 1 84 ? -3.637 -12.979 -0.446 1.00 98.31 84 MET A N 1
ATOM 681 C CA . MET A 1 84 ? -3.675 -12.495 0.940 1.00 98.31 84 MET A CA 1
ATOM 682 C C . MET A 1 84 ? -4.480 -11.201 1.085 1.00 98.31 84 MET A C 1
ATOM 684 O O . MET A 1 84 ? -5.302 -11.088 1.992 1.00 98.31 84 MET A O 1
ATOM 688 N N . VAL A 1 85 ? -4.283 -10.236 0.180 1.00 98.56 85 VAL A N 1
ATOM 689 C CA . VAL A 1 85 ? -5.054 -8.983 0.180 1.00 98.56 85 VAL A CA 1
ATOM 690 C C . VAL A 1 85 ? -6.532 -9.260 -0.087 1.00 98.56 85 VAL A C 1
ATOM 692 O O . VAL A 1 85 ? -7.384 -8.741 0.630 1.00 98.56 85 VAL A O 1
ATOM 695 N N . ARG A 1 86 ? -6.851 -10.111 -1.074 1.00 98.62 86 ARG A N 1
ATOM 696 C CA . ARG A 1 86 ? -8.231 -10.541 -1.349 1.00 98.62 86 ARG A CA 1
ATOM 697 C C . ARG A 1 86 ? -8.882 -11.129 -0.099 1.00 98.62 86 ARG A C 1
ATOM 699 O O . ARG A 1 86 ? -10.002 -10.744 0.219 1.00 98.62 86 ARG A O 1
ATOM 706 N N . ASP A 1 87 ? -8.208 -12.054 0.576 1.00 98.75 87 ASP A N 1
ATOM 707 C CA . ASP A 1 87 ? -8.760 -12.740 1.746 1.00 98.75 87 ASP A CA 1
ATOM 708 C C . ASP A 1 87 ? -8.997 -11.754 2.898 1.00 98.75 87 ASP A C 1
ATOM 710 O O . ASP A 1 87 ? -10.090 -11.734 3.455 1.00 98.75 87 ASP A O 1
ATOM 714 N N . ALA A 1 88 ? -8.059 -10.837 3.157 1.00 98.69 88 ALA A N 1
ATOM 715 C CA . ALA A 1 88 ? -8.245 -9.772 4.145 1.00 98.69 88 ALA A CA 1
ATOM 716 C C . ALA A 1 88 ? -9.444 -8.855 3.821 1.00 98.69 88 ALA A C 1
ATOM 718 O O . ALA A 1 88 ? -10.193 -8.470 4.718 1.00 98.69 88 ALA A O 1
ATOM 719 N N . VAL A 1 89 ? -9.668 -8.531 2.541 1.00 98.75 89 VAL A N 1
ATOM 720 C CA . VAL A 1 89 ? -10.840 -7.749 2.106 1.00 98.75 89 VAL A CA 1
ATOM 721 C C . VAL A 1 89 ? -12.142 -8.528 2.298 1.00 98.75 89 VAL A C 1
ATOM 723 O O . VAL A 1 89 ? -13.129 -7.970 2.777 1.00 98.75 89 VAL A O 1
ATOM 726 N N . LEU A 1 90 ? -12.159 -9.820 1.961 1.00 98.69 90 LEU A N 1
ATOM 727 C CA . LEU A 1 90 ? -13.321 -10.686 2.192 1.00 98.69 90 LEU A CA 1
ATOM 728 C C . LEU A 1 90 ? -13.631 -10.856 3.688 1.00 98.69 90 LEU A C 1
ATOM 730 O O . LEU A 1 90 ? -14.802 -10.981 4.047 1.00 98.69 90 LEU A O 1
ATOM 734 N N . ASP A 1 91 ? -12.609 -10.783 4.540 1.00 98.31 91 ASP A N 1
ATOM 735 C CA . ASP A 1 91 ? -12.723 -10.811 6.001 1.00 98.31 91 ASP A CA 1
ATOM 736 C C . ASP A 1 91 ? -13.099 -9.445 6.616 1.00 98.31 91 ASP A C 1
ATOM 738 O O . ASP A 1 91 ? -13.313 -9.345 7.826 1.00 98.31 91 ASP A O 1
ATOM 742 N N . GLY A 1 92 ? -13.253 -8.399 5.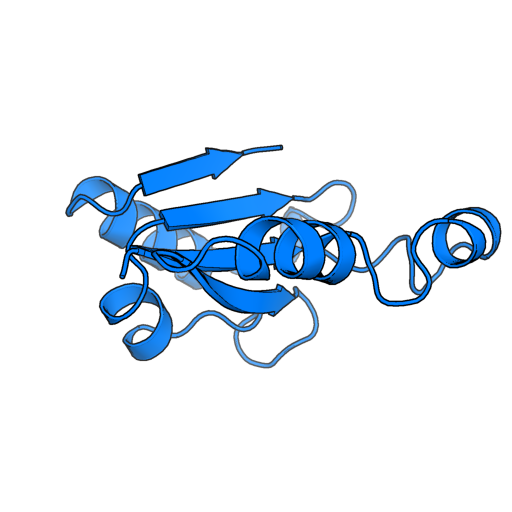795 1.00 98.56 92 GLY A N 1
ATOM 743 C CA . GLY A 1 92 ? -13.829 -7.111 6.193 1.00 98.56 92 GLY A CA 1
ATOM 744 C C . GLY A 1 92 ? -12.891 -5.904 6.121 1.00 98.56 92 GLY A C 1
ATOM 745 O O . GLY A 1 92 ? -13.334 -4.802 6.446 1.00 98.56 92 GLY A O 1
ATOM 746 N N . MET A 1 93 ? -11.636 -6.068 5.687 1.00 98.81 93 MET A N 1
ATOM 747 C CA . MET A 1 93 ? -10.740 -4.936 5.418 1.00 98.81 93 MET A CA 1
ATOM 748 C C . MET A 1 93 ? -11.283 -4.091 4.253 1.00 98.81 93 MET A C 1
ATOM 750 O O . MET A 1 93 ? -11.669 -4.616 3.207 1.00 98.81 93 MET A O 1
ATOM 754 N N . GLY A 1 94 ? -11.302 -2.766 4.405 1.00 98.88 94 GLY A N 1
ATOM 755 C CA . GLY A 1 94 ? -11.682 -1.859 3.323 1.00 98.88 94 GLY A CA 1
ATOM 756 C C . GLY A 1 94 ? -10.627 -1.824 2.213 1.00 98.88 94 GLY A C 1
ATOM 757 O O . GLY A 1 94 ? -9.435 -1.942 2.484 1.00 98.88 94 GLY A O 1
ATOM 758 N N . ALA A 1 95 ? -11.047 -1.616 0.964 1.00 98.69 95 ALA A N 1
ATOM 759 C CA . ALA A 1 95 ? -10.134 -1.460 -0.167 1.00 98.69 95 ALA A CA 1
ATOM 760 C C . ALA A 1 95 ? -10.558 -0.307 -1.083 1.00 98.69 95 ALA A C 1
ATOM 762 O O . ALA A 1 95 ? -11.729 -0.193 -1.448 1.00 98.69 95 ALA A O 1
ATOM 763 N N . ILE A 1 96 ? -9.590 0.520 -1.479 1.00 98.88 96 ILE A N 1
ATOM 764 C CA . ILE A 1 96 ? -9.747 1.582 -2.477 1.00 98.88 96 ILE A CA 1
ATOM 765 C C . ILE A 1 96 ? -8.718 1.343 -3.582 1.00 98.88 96 ILE A C 1
ATOM 767 O O . ILE A 1 96 ? -7.520 1.333 -3.316 1.00 98.88 96 ILE A O 1
ATOM 771 N N . PHE A 1 97 ? -9.184 1.176 -4.818 1.00 98.31 97 PHE A N 1
ATOM 772 C CA . PHE A 1 97 ? -8.326 1.056 -5.999 1.00 98.31 97 PHE A CA 1
ATOM 773 C C . PHE A 1 97 ? -8.325 2.379 -6.766 1.00 98.31 97 PHE A C 1
ATOM 775 O O . PHE A 1 97 ? -9.400 2.922 -7.042 1.00 98.31 97 PHE A O 1
ATOM 782 N N . LEU A 1 98 ? -7.129 2.884 -7.075 1.00 97.31 98 LEU A N 1
ATOM 783 C CA . LEU A 1 98 ? -6.881 4.154 -7.763 1.00 97.31 98 LEU A CA 1
ATOM 784 C C . LEU A 1 98 ? -6.247 3.942 -9.140 1.00 97.31 98 LEU A C 1
ATOM 786 O O . LEU A 1 98 ? -5.450 2.988 -9.282 1.00 97.31 98 LEU A O 1
#

Foldseek 3Di:
DAEEEEEEQCPCLVPPVVVCVVVVPDPSVVVQVVQVVDPPYDYDYFHLPDDLSRDDLVSLVRHQEYEDEDDDVPVSNDPVRVVSNVVSVVVHRHYHYD

Sequence (98 aa):
MIRVLVWNEFMHEKTKETVKEIYPDGIHEAIAEFLGKEDDIEVKTAYLDQENCGITKEILDTTDVIIWWGHMLHDKVPDEIAAMVRDAVLDGMGAIFL

pLDDT: mean 98.18, std 0.91, range [91.0, 98.94]